Protein AF-A0A1S4EIH6-F1 (afdb_monomer_lite)

Organism: Diaphorina citri (NCBI:txid121845)

pLDDT: mean 88.47, std 5.5, range [70.06, 96.75]

InterPro domains:
  IPR027272 Piezo family [PTHR47049] (1-144)
  IPR056770 Piezo, THU9 and anchor domain [PF24874] (1-145)

Radius of gyration: 22.13 Å; chains: 1; bounding box: 47×45×73 Å

Foldseek 3Di:
DVVVVVVLVLVCLLCLLLLPLVVLVVSLVCLVCVLVCCQQPVCCVVVVDDSVPDCVSVVVSVVVVVVSVVSVVDSVVGHDPDDDDDPLLPDLDPVSLVVLVVQVPDPPNLVVVLVSNVVNDPDPDDSVVSVVVVVVVSVVSNVVSVVVVVVVVVVVVVVVVVVVD

Structure (mmCIF, N/CA/C/O backbone):
data_AF-A0A1S4EIH6-F1
#
_entry.id   AF-A0A1S4EIH6-F1
#
loop_
_atom_site.group_PDB
_atom_site.id
_atom_site.type_symbol
_atom_site.label_atom_id
_atom_site.label_alt_id
_atom_site.label_comp_id
_atom_site.label_asym_id
_atom_site.label_entity_id
_atom_site.label_seq_id
_atom_site.pdbx_PDB_ins_code
_atom_site.Cartn_x
_atom_site.Cartn_y
_atom_site.Cartn_z
_atom_site.occupancy
_atom_site.B_iso_or_equiv
_atom_site.auth_seq_id
_atom_site.auth_comp_id
_atom_site.auth_asym_id
_atom_site.auth_atom_id
_atom_site.pdbx_PDB_model_num
ATOM 1 N N . MET A 1 1 ? 0.909 0.428 -20.276 1.00 77.75 1 MET A N 1
ATOM 2 C CA . MET A 1 1 ? 1.523 0.135 -18.958 1.00 77.75 1 MET A CA 1
ATOM 3 C C . MET A 1 1 ? 0.653 0.595 -17.796 1.00 77.75 1 MET A C 1
ATOM 5 O O . MET A 1 1 ? 0.253 -0.252 -17.015 1.00 77.75 1 MET A O 1
ATOM 9 N N . LEU A 1 2 ? 0.320 1.885 -17.677 1.00 86.06 2 LEU A N 1
ATOM 10 C CA . LEU A 1 2 ? -0.354 2.428 -16.484 1.00 86.06 2 LEU A CA 1
ATOM 11 C C . LEU A 1 2 ? -1.762 1.865 -16.221 1.00 86.06 2 LEU A C 1
ATOM 13 O O . LEU A 1 2 ? -2.041 1.470 -15.097 1.00 86.06 2 LEU A O 1
ATOM 17 N N . ILE A 1 3 ? -2.613 1.745 -17.246 1.00 89.94 3 ILE A N 1
ATOM 18 C CA . ILE A 1 3 ? -3.969 1.175 -17.097 1.00 89.94 3 ILE A CA 1
ATOM 19 C C . ILE A 1 3 ? -3.900 -0.272 -16.594 1.00 89.94 3 ILE A C 1
ATOM 21 O O . ILE A 1 3 ? -4.592 -0.645 -15.653 1.00 89.94 3 ILE A O 1
ATOM 25 N N . LEU A 1 4 ? -3.000 -1.068 -17.178 1.00 89.38 4 LEU A N 1
ATOM 26 C CA . LEU A 1 4 ? -2.754 -2.439 -16.740 1.00 89.38 4 LEU A CA 1
ATOM 27 C C . LEU A 1 4 ? -2.239 -2.470 -15.294 1.00 89.38 4 LEU A C 1
ATOM 29 O O . LEU A 1 4 ? -2.712 -3.275 -14.506 1.00 89.38 4 LEU A O 1
ATOM 33 N N . GLN A 1 5 ? -1.332 -1.567 -14.910 1.00 90.81 5 GLN A N 1
ATOM 34 C CA . GLN A 1 5 ? -0.873 -1.462 -13.521 1.00 90.81 5 GLN A CA 1
ATOM 35 C C . GLN A 1 5 ? -2.009 -1.139 -12.550 1.00 90.81 5 GLN A C 1
ATOM 37 O O . GLN A 1 5 ? -2.095 -1.761 -11.496 1.00 90.81 5 GLN A O 1
ATOM 42 N N . PHE A 1 6 ? -2.893 -0.211 -12.912 1.00 91.00 6 PHE A N 1
ATOM 43 C CA . PHE A 1 6 ? -4.052 0.129 -12.097 1.00 91.00 6 PHE A CA 1
ATOM 44 C C . PHE A 1 6 ? -4.993 -1.071 -11.931 1.00 91.00 6 PHE A C 1
AT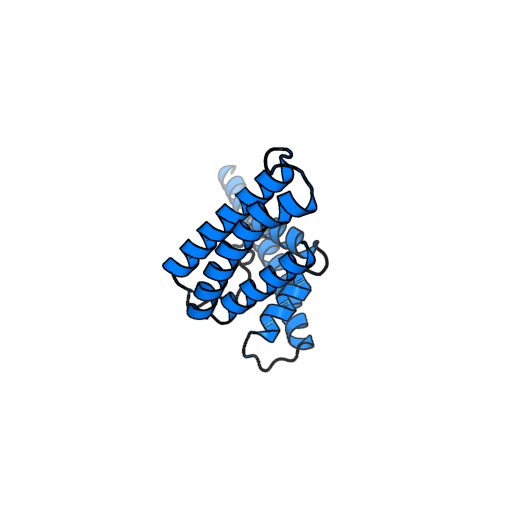OM 46 O O . PHE A 1 6 ? -5.352 -1.414 -10.808 1.00 91.00 6 PHE A O 1
ATOM 53 N N . ALA A 1 7 ? -5.305 -1.776 -13.022 1.00 92.19 7 ALA A N 1
ATOM 54 C CA . ALA A 1 7 ? -6.120 -2.987 -12.973 1.00 92.19 7 ALA A CA 1
ATOM 55 C C . ALA A 1 7 ? -5.489 -4.075 -12.085 1.00 92.19 7 ALA A C 1
ATOM 57 O O . ALA A 1 7 ? -6.182 -4.686 -11.275 1.00 92.19 7 ALA A O 1
ATOM 58 N N . LEU A 1 8 ? -4.170 -4.278 -12.178 1.00 92.50 8 LEU A N 1
ATOM 59 C CA . LEU A 1 8 ? -3.457 -5.231 -11.326 1.00 92.50 8 LEU A CA 1
ATOM 60 C C . LEU A 1 8 ? -3.526 -4.849 -9.840 1.00 92.50 8 LEU A C 1
ATOM 62 O O . LEU A 1 8 ? -3.703 -5.736 -9.013 1.00 92.50 8 LEU A O 1
ATOM 66 N N . ILE A 1 9 ? -3.429 -3.559 -9.494 1.00 93.19 9 ILE A N 1
ATOM 67 C CA . ILE A 1 9 ? -3.574 -3.081 -8.105 1.00 93.19 9 ILE A CA 1
ATOM 68 C C . ILE A 1 9 ? -4.981 -3.376 -7.574 1.00 93.19 9 ILE A C 1
ATOM 70 O O . ILE A 1 9 ? -5.118 -3.857 -6.449 1.00 93.19 9 ILE A O 1
ATOM 74 N N . VAL A 1 10 ? -6.015 -3.123 -8.384 1.00 92.12 10 VAL A N 1
ATOM 75 C CA . VAL A 1 10 ? -7.407 -3.421 -8.019 1.00 92.12 10 VAL A CA 1
ATOM 76 C C . VAL A 1 10 ? -7.574 -4.921 -7.784 1.00 92.12 10 VAL A C 1
ATOM 78 O O . VAL A 1 10 ? -7.989 -5.317 -6.699 1.00 92.12 10 VAL A O 1
ATOM 81 N N . VAL A 1 11 ? -7.171 -5.772 -8.735 1.00 93.00 11 VAL A N 1
ATOM 82 C CA . VAL A 1 11 ? -7.275 -7.237 -8.595 1.00 93.00 11 VAL A CA 1
ATOM 83 C C . VAL A 1 11 ? -6.531 -7.729 -7.354 1.00 93.00 11 VAL A C 1
ATOM 85 O O . VAL A 1 11 ? -7.084 -8.501 -6.571 1.00 93.00 11 VAL A O 1
ATOM 88 N N . ASP A 1 12 ? -5.320 -7.237 -7.108 1.00 92.12 12 ASP A N 1
ATOM 89 C CA . ASP A 1 12 ? -4.539 -7.636 -5.941 1.00 92.12 12 ASP A CA 1
ATOM 90 C C . ASP A 1 12 ? -5.246 -7.296 -4.620 1.00 92.12 12 ASP A C 1
ATOM 92 O O . ASP A 1 12 ? -5.302 -8.108 -3.689 1.00 92.12 12 ASP A O 1
ATOM 96 N N . ARG A 1 13 ? -5.861 -6.109 -4.566 1.00 90.75 13 ARG A N 1
ATOM 97 C CA . ARG A 1 13 ? -6.673 -5.657 -3.435 1.00 90.75 13 ARG A CA 1
ATOM 98 C C . ARG A 1 13 ? -7.913 -6.532 -3.244 1.00 90.75 13 ARG A C 1
ATOM 100 O O . ARG A 1 13 ? -8.219 -6.888 -2.106 1.00 90.75 13 ARG A O 1
ATOM 107 N N . THR A 1 14 ? -8.592 -6.928 -4.321 1.00 90.00 14 THR A N 1
ATOM 108 C CA . THR A 1 14 ? -9.770 -7.812 -4.236 1.00 90.00 14 THR A CA 1
ATOM 109 C C . THR A 1 14 ? -9.424 -9.199 -3.689 1.00 90.00 14 THR A C 1
ATOM 111 O O . THR A 1 14 ? -10.118 -9.707 -2.805 1.00 90.00 14 THR A O 1
ATOM 114 N N . LEU A 1 15 ? -8.311 -9.789 -4.143 1.00 91.69 15 LEU A N 1
ATOM 115 C CA . LEU A 1 15 ? -7.820 -11.081 -3.655 1.00 91.69 15 LEU A CA 1
ATOM 116 C C . LEU A 1 15 ? -7.456 -11.012 -2.169 1.00 91.69 15 LEU A C 1
ATOM 118 O O . LEU A 1 15 ? -7.756 -11.936 -1.410 1.00 91.69 15 LEU A O 1
ATOM 122 N N . TYR A 1 16 ? -6.862 -9.891 -1.749 1.00 89.25 16 TYR A N 1
ATOM 123 C CA . TYR A 1 16 ? -6.555 -9.616 -0.350 1.00 89.25 16 TYR A CA 1
ATOM 124 C C . TYR A 1 16 ? -7.815 -9.521 0.526 1.00 89.25 16 TYR A C 1
ATOM 126 O O . TYR A 1 16 ? -7.871 -10.157 1.578 1.00 89.25 16 TYR A O 1
ATOM 134 N N . LEU A 1 17 ? -8.838 -8.772 0.096 1.00 87.50 17 LEU A N 1
ATOM 135 C CA . LEU A 1 17 ? -10.087 -8.604 0.854 1.00 87.50 17 LEU A CA 1
ATOM 136 C C . LEU A 1 17 ? -10.862 -9.920 1.000 1.00 87.50 17 LEU A C 1
ATOM 138 O O . LEU A 1 17 ? -11.332 -10.237 2.092 1.00 87.50 17 LEU A O 1
ATOM 142 N N . ARG A 1 18 ? -10.923 -10.733 -0.064 1.00 87.94 18 ARG A N 1
ATOM 143 C CA . ARG A 1 18 ? -11.583 -12.054 -0.047 1.00 87.94 18 ARG A CA 1
ATOM 144 C C . ARG A 1 18 ? -10.765 -13.147 0.642 1.00 87.94 18 ARG A C 1
ATOM 146 O O . ARG A 1 18 ? -11.264 -14.258 0.796 1.00 87.94 18 ARG A O 1
ATOM 153 N N . LYS A 1 19 ? -9.521 -12.861 1.046 1.00 87.88 19 LYS A N 1
ATOM 154 C CA . LYS A 1 19 ? -8.589 -13.812 1.684 1.00 87.88 19 LYS A CA 1
ATOM 155 C C . LYS A 1 19 ? -8.356 -15.088 0.867 1.00 87.88 19 LYS A C 1
ATOM 157 O O . LYS A 1 19 ? -8.062 -16.147 1.421 1.00 87.88 19 LYS A O 1
ATOM 162 N N . PHE A 1 20 ? -8.490 -15.006 -0.454 1.00 89.00 20 PHE A N 1
ATOM 163 C CA . PHE A 1 20 ? -8.425 -16.176 -1.321 1.00 89.00 20 PHE A CA 1
ATOM 164 C C . PHE A 1 20 ? -6.970 -16.504 -1.687 1.00 89.00 20 PHE A C 1
ATOM 166 O O . PHE A 1 20 ? -6.436 -16.036 -2.693 1.00 89.00 20 PHE A O 1
ATOM 173 N N . ILE A 1 21 ? -6.317 -17.317 -0.846 1.00 89.75 21 ILE A N 1
ATOM 174 C CA . ILE A 1 21 ? -4.883 -17.648 -0.961 1.00 89.75 21 ILE A CA 1
ATOM 175 C C . ILE A 1 21 ? -4.566 -18.370 -2.277 1.00 89.75 21 ILE A C 1
ATOM 177 O O . ILE A 1 21 ? -3.583 -18.031 -2.932 1.00 89.75 21 ILE A O 1
ATOM 181 N N . LEU A 1 22 ? -5.404 -19.322 -2.705 1.00 91.44 22 LEU A N 1
ATOM 182 C CA . LEU A 1 22 ? -5.182 -20.057 -3.958 1.00 91.44 22 LEU A CA 1
ATOM 183 C C . LEU A 1 22 ? -5.172 -19.117 -5.170 1.00 91.44 22 LEU A C 1
ATOM 185 O O . LEU A 1 22 ? -4.262 -19.184 -5.995 1.00 91.44 22 LEU A O 1
ATOM 189 N N . GLY A 1 23 ? -6.126 -18.184 -5.242 1.00 91.94 23 GLY A N 1
ATOM 190 C CA . GLY A 1 23 ? -6.156 -17.173 -6.301 1.00 91.94 23 GLY A CA 1
ATOM 191 C C . GLY A 1 23 ? -4.943 -16.250 -6.262 1.00 91.94 23 GLY A C 1
ATOM 192 O O . GLY A 1 23 ? -4.377 -15.947 -7.308 1.00 91.94 23 GLY A O 1
ATOM 193 N N . LYS A 1 24 ? -4.482 -15.866 -5.065 1.00 93.50 24 LYS A N 1
ATOM 194 C CA . LYS A 1 24 ? -3.255 -15.075 -4.897 1.00 93.50 24 LYS A CA 1
ATOM 195 C C . LYS A 1 24 ? -2.013 -15.819 -5.405 1.00 93.50 24 LYS A C 1
ATOM 197 O O . LYS A 1 24 ? -1.170 -15.194 -6.040 1.00 93.50 24 LYS A O 1
ATOM 202 N N . ILE A 1 25 ? -1.910 -17.131 -5.183 1.00 94.19 25 ILE A N 1
ATOM 203 C CA . ILE A 1 25 ? -0.803 -17.956 -5.697 1.00 94.19 25 ILE A CA 1
ATOM 204 C C . ILE A 1 25 ? -0.814 -17.988 -7.229 1.00 94.19 25 ILE A C 1
ATOM 206 O O . ILE A 1 25 ? 0.208 -17.709 -7.853 1.00 94.19 25 ILE A O 1
ATOM 210 N N . VAL A 1 26 ? -1.967 -18.276 -7.842 1.00 95.44 26 VAL A N 1
ATOM 211 C CA . VAL A 1 26 ? -2.098 -18.286 -9.310 1.00 95.44 26 VAL A CA 1
ATOM 212 C C . VAL A 1 26 ? -1.759 -16.910 -9.889 1.00 95.44 26 VAL A C 1
ATOM 214 O O . VAL A 1 26 ? -0.973 -16.807 -10.830 1.00 95.44 26 VAL A O 1
ATOM 217 N N . PHE A 1 27 ? -2.281 -15.844 -9.282 1.00 94.75 27 PHE A N 1
ATOM 218 C CA . PHE A 1 27 ? -2.000 -14.467 -9.679 1.00 94.75 27 PHE A CA 1
ATOM 219 C C . PHE A 1 27 ? -0.511 -14.113 -9.558 1.00 94.75 27 PHE A C 1
ATOM 221 O O . PHE A 1 27 ? 0.046 -13.493 -10.461 1.00 94.75 27 PHE A O 1
ATOM 228 N N . GLN A 1 28 ? 0.158 -14.564 -8.493 1.00 94.50 28 GLN A N 1
ATOM 229 C CA . GLN A 1 28 ? 1.594 -14.373 -8.298 1.00 94.50 28 GLN A CA 1
ATOM 230 C C . GLN A 1 28 ? 2.407 -15.027 -9.422 1.00 94.50 28 GLN A C 1
ATOM 232 O O . GLN A 1 28 ? 3.290 -14.379 -9.981 1.00 94.50 28 GLN A O 1
ATOM 237 N N . PHE A 1 29 ? 2.110 -16.278 -9.788 1.00 95.12 29 PHE A N 1
ATOM 238 C CA . PHE A 1 29 ? 2.809 -16.948 -10.889 1.00 95.12 29 PHE A CA 1
ATOM 239 C C . PHE A 1 29 ? 2.595 -16.224 -12.221 1.00 95.12 29 PHE A C 1
ATOM 241 O O . PHE A 1 29 ? 3.568 -15.932 -12.917 1.00 95.12 29 PHE A O 1
ATOM 248 N N . LEU A 1 30 ? 1.348 -15.864 -12.544 1.00 95.25 30 LEU A N 1
ATOM 249 C CA . LEU A 1 30 ? 1.028 -15.111 -13.761 1.00 95.25 30 LEU A CA 1
ATOM 250 C C . LEU A 1 30 ? 1.768 -13.769 -13.818 1.00 95.25 30 LEU A C 1
ATOM 252 O O . LEU A 1 30 ? 2.296 -13.404 -14.867 1.00 95.25 30 LEU A O 1
ATOM 256 N N . LEU A 1 31 ? 1.860 -13.051 -12.695 1.00 94.00 31 LEU A N 1
ATOM 257 C CA . LEU A 1 31 ? 2.598 -11.793 -12.611 1.00 94.00 31 LEU A CA 1
ATOM 258 C C . LEU A 1 31 ? 4.104 -11.972 -12.793 1.00 94.00 31 LEU A C 1
ATOM 260 O O . LEU A 1 31 ? 4.719 -11.172 -13.494 1.00 94.00 31 LEU A O 1
ATOM 264 N N . VAL A 1 32 ? 4.702 -13.000 -12.184 1.00 94.94 32 VAL A N 1
ATOM 265 C CA . VAL A 1 32 ? 6.135 -13.286 -12.339 1.00 94.94 32 VAL A CA 1
ATOM 266 C C . VAL A 1 32 ? 6.447 -13.541 -13.810 1.00 94.94 32 VAL A C 1
ATOM 268 O O . VAL A 1 32 ? 7.279 -12.832 -14.378 1.00 94.94 32 VAL A O 1
ATOM 271 N N . PHE A 1 33 ? 5.743 -14.477 -14.451 1.00 94.50 33 PHE A N 1
ATOM 272 C CA . PHE A 1 33 ? 5.956 -14.767 -15.870 1.00 94.50 33 PHE A CA 1
ATOM 273 C C . PHE A 1 33 ? 5.666 -13.548 -16.749 1.00 94.50 33 PHE A C 1
ATOM 275 O O . PHE A 1 33 ? 6.474 -13.220 -17.613 1.00 94.50 33 PHE A O 1
ATOM 282 N N . GLY A 1 34 ? 4.572 -12.829 -16.488 1.00 92.62 34 GLY A N 1
ATOM 283 C CA . GLY A 1 34 ? 4.187 -11.644 -17.249 1.00 92.62 34 GLY A CA 1
ATOM 284 C C . GLY A 1 34 ? 5.223 -10.521 -17.185 1.00 92.62 34 GLY A C 1
ATOM 285 O O . GLY A 1 34 ? 5.575 -9.961 -18.218 1.00 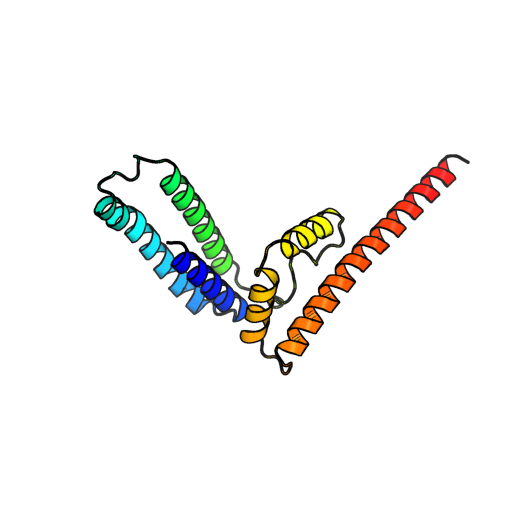92.62 34 GLY A O 1
ATOM 286 N N . VAL A 1 35 ? 5.757 -10.207 -15.999 1.00 92.31 35 VAL A N 1
ATOM 287 C CA . VAL A 1 35 ? 6.758 -9.139 -15.826 1.00 92.31 35 VAL A CA 1
ATOM 288 C C . VAL A 1 35 ? 8.083 -9.500 -16.498 1.00 92.31 35 VAL A C 1
ATOM 290 O O . VAL A 1 35 ? 8.658 -8.649 -17.177 1.00 92.31 35 VAL A O 1
ATOM 293 N N . HIS A 1 36 ? 8.551 -10.745 -16.363 1.00 91.50 36 HIS A N 1
ATOM 294 C CA . HIS A 1 36 ? 9.797 -11.182 -17.003 1.00 91.50 36 HIS A CA 1
ATOM 295 C C . HIS A 1 36 ? 9.638 -11.249 -18.526 1.00 91.50 36 HIS A C 1
ATOM 297 O O . HIS A 1 36 ? 10.471 -10.711 -19.254 1.00 91.50 36 HIS A O 1
ATOM 303 N N . ALA A 1 37 ? 8.537 -11.824 -19.021 1.00 91.06 37 ALA A N 1
ATOM 304 C CA . ALA A 1 37 ? 8.266 -11.887 -20.453 1.00 91.06 37 ALA A CA 1
ATOM 305 C C . ALA A 1 37 ? 8.158 -10.482 -21.071 1.00 91.06 37 ALA A C 1
ATOM 307 O O . ALA A 1 37 ? 8.747 -10.200 -22.116 1.00 91.06 37 ALA A O 1
ATOM 308 N N . TRP A 1 38 ? 7.458 -9.570 -20.390 1.00 88.25 38 TRP A N 1
ATOM 309 C CA . TRP A 1 38 ? 7.302 -8.196 -20.853 1.00 88.25 38 TRP A CA 1
ATOM 310 C C . TRP A 1 38 ? 8.634 -7.447 -20.904 1.00 88.25 38 TRP A C 1
ATOM 312 O O . TRP A 1 38 ? 8.924 -6.769 -21.891 1.00 88.25 38 TRP A O 1
ATOM 322 N N . MET A 1 39 ? 9.451 -7.566 -19.854 1.00 85.12 39 MET A N 1
ATOM 323 C CA . MET A 1 39 ? 10.680 -6.785 -19.743 1.00 85.12 39 MET A CA 1
ATOM 324 C C . MET A 1 39 ? 11.798 -7.286 -20.663 1.00 85.12 39 MET A C 1
ATOM 326 O O . MET A 1 39 ? 12.533 -6.467 -21.210 1.00 85.12 39 MET A O 1
ATOM 330 N N . PHE A 1 40 ? 11.920 -8.602 -20.860 1.00 84.69 40 PHE A N 1
ATOM 331 C CA . PHE A 1 40 ? 13.008 -9.180 -21.656 1.00 84.69 40 PHE A CA 1
ATOM 332 C C . PHE A 1 40 ? 12.671 -9.370 -23.138 1.00 84.69 40 PHE A C 1
ATOM 334 O O . PHE A 1 40 ? 13.577 -9.273 -23.959 1.00 84.69 40 PHE A O 1
ATOM 341 N N . PHE A 1 41 ? 11.406 -9.608 -23.502 1.00 85.81 41 PHE A N 1
ATOM 342 C CA . PHE A 1 41 ? 11.036 -9.868 -24.901 1.00 85.81 41 PHE A CA 1
ATOM 343 C C . PHE A 1 41 ? 10.288 -8.697 -25.535 1.00 85.81 41 PHE A C 1
ATOM 345 O O . PHE A 1 41 ? 10.694 -8.201 -26.581 1.00 85.81 41 PHE A O 1
ATOM 352 N N . ILE A 1 42 ? 9.216 -8.221 -24.899 1.00 85.50 42 ILE A N 1
ATOM 353 C CA . ILE A 1 42 ? 8.313 -7.240 -25.522 1.00 85.50 42 ILE A CA 1
ATOM 354 C C . ILE A 1 42 ? 8.958 -5.852 -25.572 1.00 85.50 42 ILE A C 1
ATOM 356 O O . ILE A 1 42 ? 8.914 -5.182 -26.602 1.00 85.50 42 ILE A O 1
ATOM 360 N N . LEU A 1 43 ? 9.583 -5.415 -24.477 1.00 84.06 43 LEU A N 1
ATOM 361 C CA . LEU A 1 43 ? 10.174 -4.080 -24.403 1.00 84.06 43 LEU A CA 1
ATOM 362 C C . LEU A 1 43 ? 11.354 -3.887 -25.381 1.00 84.06 43 LEU A C 1
ATOM 364 O O . LEU A 1 43 ? 11.342 -2.872 -26.089 1.00 84.06 43 LEU A O 1
ATOM 368 N N . PRO A 1 44 ? 12.310 -4.832 -25.514 1.00 84.44 44 PRO A N 1
ATOM 369 C CA . PRO A 1 44 ? 13.357 -4.737 -26.530 1.00 84.44 44 PRO A CA 1
ATOM 370 C C . PRO A 1 44 ? 12.829 -4.872 -27.961 1.00 84.44 44 PRO A C 1
ATOM 372 O O . PRO A 1 44 ? 13.327 -4.175 -28.839 1.00 84.44 44 PRO A O 1
ATOM 375 N N . ALA A 1 45 ? 11.803 -5.702 -28.195 1.00 85.44 45 ALA A N 1
ATOM 376 C CA . ALA A 1 45 ? 11.214 -5.878 -29.525 1.00 85.44 45 ALA A CA 1
ATOM 377 C C . ALA A 1 45 ? 10.485 -4.624 -30.035 1.00 85.44 45 ALA A C 1
ATOM 379 O O . ALA A 1 45 ? 10.547 -4.325 -31.220 1.00 85.44 45 ALA A O 1
ATOM 380 N N . VAL A 1 46 ? 9.803 -3.881 -29.156 1.00 85.12 46 VAL A N 1
ATOM 381 C CA . VAL A 1 46 ? 9.049 -2.673 -29.545 1.00 85.12 46 VAL A CA 1
ATOM 382 C C . VAL A 1 46 ? 9.937 -1.429 -29.601 1.00 85.12 46 VAL A C 1
ATOM 384 O O . VAL A 1 46 ? 9.707 -0.542 -30.416 1.00 85.12 46 VAL A O 1
ATOM 387 N N . THR A 1 47 ? 10.927 -1.331 -28.712 1.00 80.25 47 THR A N 1
ATOM 388 C CA . THR A 1 47 ? 11.732 -0.105 -28.558 1.00 80.25 47 THR A CA 1
ATOM 389 C C . THR A 1 47 ? 13.045 -0.163 -29.346 1.00 80.25 47 THR A C 1
ATOM 391 O O . THR A 1 47 ? 13.761 0.833 -29.378 1.00 80.25 47 THR A O 1
ATOM 394 N N . GLU A 1 48 ? 13.398 -1.325 -29.916 1.00 78.25 48 GLU A N 1
ATOM 395 C CA . GLU A 1 48 ? 14.685 -1.620 -30.582 1.00 78.25 48 GLU A CA 1
ATOM 396 C C . GLU A 1 48 ? 15.926 -1.227 -29.756 1.00 78.25 48 GLU A C 1
ATOM 398 O O . GLU A 1 48 ? 17.026 -1.016 -30.263 1.00 78.25 48 GLU A O 1
ATOM 403 N N . ARG A 1 49 ? 15.759 -1.109 -28.438 1.00 74.69 49 ARG A N 1
ATOM 404 C CA . ARG A 1 49 ? 16.803 -0.712 -27.497 1.00 74.69 49 ARG A CA 1
ATOM 405 C C . ARG A 1 49 ? 16.949 -1.789 -26.445 1.00 74.69 49 ARG A C 1
ATOM 407 O O . ARG A 1 49 ? 15.969 -2.329 -25.934 1.00 74.69 49 ARG A O 1
ATOM 414 N N . GLN A 1 50 ? 18.197 -2.075 -26.107 1.00 73.88 50 GLN A N 1
ATOM 415 C CA . GLN A 1 50 ? 18.530 -3.016 -25.047 1.00 73.88 50 GLN A CA 1
ATOM 416 C C . GLN A 1 50 ? 18.002 -2.501 -23.701 1.00 73.88 50 GLN A C 1
ATOM 418 O O . GLN A 1 50 ? 18.001 -1.297 -23.442 1.00 73.88 50 GLN A O 1
ATOM 423 N N . PHE A 1 51 ? 17.622 -3.416 -22.808 1.00 70.06 51 PHE A N 1
ATOM 424 C CA . PHE A 1 51 ? 17.164 -3.088 -21.450 1.00 70.06 51 PHE A CA 1
ATOM 425 C C . PHE A 1 51 ? 18.192 -2.260 -20.652 1.00 70.06 51 PHE A C 1
ATOM 427 O O . PHE A 1 51 ? 17.825 -1.470 -19.784 1.00 70.06 51 PHE A O 1
ATOM 434 N N . ASN A 1 52 ? 19.483 -2.382 -20.981 1.00 76.69 52 ASN A N 1
ATOM 435 C CA . ASN A 1 52 ? 20.555 -1.616 -20.343 1.00 76.69 52 ASN A CA 1
ATOM 436 C C . ASN A 1 52 ? 20.726 -0.178 -20.879 1.00 76.69 52 ASN A C 1
ATOM 438 O O . ASN A 1 52 ? 21.565 0.569 -20.392 1.00 76.69 52 ASN A O 1
ATOM 442 N N . ALA A 1 53 ? 19.952 0.235 -21.884 1.00 80.06 53 ALA A N 1
ATOM 443 C CA . ALA A 1 53 ? 20.111 1.555 -22.496 1.00 80.06 53 ALA A CA 1
ATOM 444 C C . ALA A 1 53 ? 19.536 2.702 -21.644 1.00 80.06 53 ALA A C 1
ATOM 446 O O . ALA A 1 53 ? 19.876 3.861 -21.868 1.00 80.06 53 ALA A O 1
ATOM 447 N N . ALA A 1 54 ? 18.640 2.406 -20.697 1.00 83.00 54 ALA A N 1
ATOM 448 C CA . ALA A 1 54 ? 17.982 3.411 -19.871 1.00 83.00 54 ALA A CA 1
ATOM 449 C C . ALA A 1 54 ? 17.810 2.930 -18.428 1.00 83.00 54 ALA A C 1
ATOM 451 O O . ALA A 1 54 ? 17.501 1.769 -18.174 1.00 83.00 54 ALA A O 1
ATOM 452 N N . VAL A 1 55 ? 17.928 3.862 -17.482 1.00 86.88 55 VAL A N 1
ATOM 453 C CA . VAL A 1 55 ? 17.817 3.570 -16.045 1.00 86.88 55 VAL A CA 1
ATOM 454 C C . VAL A 1 55 ? 16.352 3.404 -15.607 1.00 86.88 55 VAL A C 1
ATOM 456 O O . VAL A 1 55 ? 16.058 2.626 -14.702 1.00 86.88 55 VAL A O 1
ATOM 459 N N . TYR A 1 56 ? 15.393 4.070 -16.263 1.00 87.56 56 TYR A N 1
ATOM 460 C CA . TYR A 1 56 ? 13.983 4.044 -15.837 1.00 87.56 56 TYR A CA 1
ATOM 461 C C . TYR A 1 56 ? 13.338 2.638 -15.848 1.00 87.56 56 TYR A C 1
ATOM 463 O O . TYR A 1 56 ? 12.716 2.277 -14.844 1.00 87.56 56 TYR A O 1
ATOM 471 N N . PRO A 1 57 ? 13.492 1.802 -16.90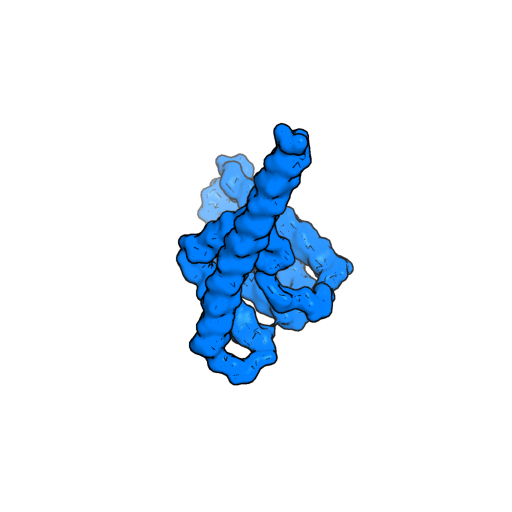1 1.00 86.94 57 PRO A N 1
ATOM 472 C CA . PRO A 1 57 ? 12.986 0.425 -16.888 1.00 86.94 57 PRO A CA 1
ATOM 473 C C . PRO A 1 57 ? 13.666 -0.454 -15.830 1.00 86.94 57 PRO A C 1
ATOM 475 O O . PRO A 1 57 ? 13.017 -1.333 -15.265 1.00 86.94 57 PRO A O 1
ATOM 478 N N . GLN A 1 58 ? 14.941 -0.190 -15.518 1.00 88.44 58 GLN A N 1
ATOM 479 C CA . GLN A 1 58 ? 15.691 -0.913 -14.486 1.00 88.44 58 GLN A CA 1
ATOM 480 C C . GLN A 1 58 ? 15.137 -0.630 -13.091 1.00 88.44 58 GLN A C 1
ATOM 482 O O . GLN A 1 58 ? 14.845 -1.569 -12.351 1.00 88.44 58 GLN A O 1
ATOM 487 N N . ILE A 1 59 ? 14.917 0.648 -12.756 1.00 91.81 59 ILE A N 1
ATOM 488 C CA . ILE A 1 59 ? 14.300 1.038 -11.479 1.00 91.81 59 ILE A CA 1
ATOM 489 C C . ILE A 1 59 ? 12.900 0.430 -11.371 1.00 91.81 59 ILE A C 1
ATOM 491 O O . ILE A 1 59 ? 12.554 -0.146 -10.340 1.00 91.81 59 ILE A O 1
ATOM 495 N N . TRP A 1 60 ? 12.098 0.502 -12.438 1.00 90.94 60 TRP A N 1
ATOM 496 C CA . TRP A 1 60 ? 10.756 -0.078 -12.440 1.00 90.94 60 TRP A CA 1
ATOM 497 C C . TRP A 1 60 ? 10.783 -1.592 -12.199 1.00 90.94 60 TRP A C 1
ATOM 499 O O . TRP A 1 60 ? 10.016 -2.097 -11.378 1.00 90.94 60 TRP A O 1
ATOM 509 N N . TYR A 1 61 ? 11.685 -2.313 -12.872 1.00 91.50 61 TYR A N 1
ATOM 510 C CA . TYR A 1 61 ? 11.842 -3.756 -12.698 1.00 91.50 61 TYR A CA 1
ATOM 511 C C . TYR A 1 61 ? 12.281 -4.099 -11.274 1.00 91.50 61 TYR A C 1
ATOM 513 O O . TYR A 1 61 ? 11.698 -4.976 -10.642 1.00 91.50 61 TYR A O 1
ATOM 521 N N . TRP A 1 62 ? 13.241 -3.352 -10.730 1.00 93.19 62 TRP A N 1
ATOM 522 C CA . TRP A 1 62 ? 13.732 -3.549 -9.371 1.00 93.19 62 TRP A CA 1
ATOM 523 C C . TRP A 1 62 ? 12.624 -3.366 -8.323 1.00 93.19 62 TRP A C 1
ATOM 525 O O . TRP A 1 62 ? 12.408 -4.247 -7.489 1.00 93.19 62 TRP A O 1
ATOM 535 N N . VAL A 1 63 ? 11.840 -2.285 -8.422 1.00 94.69 63 VAL A N 1
ATOM 536 C CA . VAL A 1 63 ? 10.676 -2.054 -7.548 1.00 94.69 63 VAL A CA 1
ATOM 537 C C . VAL A 1 63 ? 9.645 -3.180 -7.691 1.00 94.69 63 VAL A C 1
ATOM 539 O O . VAL A 1 63 ? 9.060 -3.620 -6.698 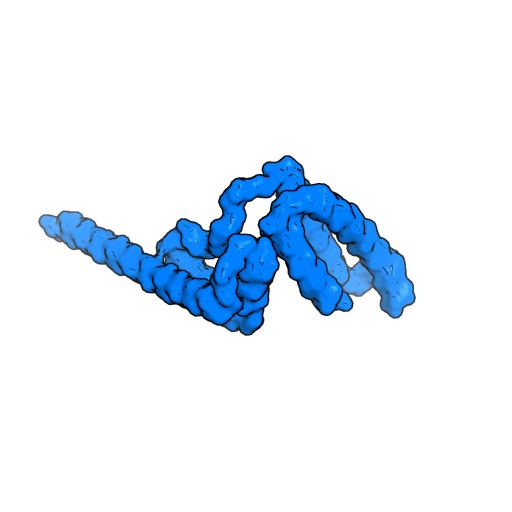1.00 94.69 63 VAL A O 1
ATOM 542 N N . LYS A 1 64 ? 9.436 -3.702 -8.907 1.00 93.62 64 LYS A N 1
ATOM 543 C CA . LYS A 1 64 ? 8.532 -4.837 -9.139 1.00 93.62 64 LYS A CA 1
ATOM 544 C C . LYS A 1 64 ? 9.035 -6.142 -8.534 1.00 93.62 64 LYS A C 1
ATOM 546 O O . LYS A 1 64 ? 8.226 -6.869 -7.963 1.00 93.62 64 LYS A O 1
ATOM 551 N N . CYS A 1 65 ? 10.333 -6.415 -8.574 1.00 94.19 65 CYS A N 1
ATOM 552 C CA . CYS A 1 65 ? 10.920 -7.571 -7.900 1.00 94.19 65 CYS A CA 1
ATOM 553 C C . CYS A 1 65 ? 10.734 -7.497 -6.378 1.00 94.19 65 CYS A C 1
ATOM 555 O O . CYS A 1 65 ? 10.344 -8.490 -5.765 1.00 94.19 65 CYS A O 1
ATOM 557 N N . VAL A 1 66 ? 10.915 -6.316 -5.774 1.00 96.75 66 VAL A N 1
ATOM 558 C CA . VAL A 1 66 ? 10.633 -6.103 -4.343 1.00 96.75 66 VAL A CA 1
ATOM 559 C C . VAL A 1 66 ? 9.152 -6.348 -4.030 1.00 96.75 66 VAL A C 1
ATOM 561 O O . VAL A 1 66 ? 8.838 -7.051 -3.071 1.00 96.75 66 VAL A O 1
ATOM 564 N N . TYR A 1 67 ? 8.233 -5.845 -4.862 1.00 94.94 67 TYR A N 1
ATOM 565 C CA . TYR A 1 67 ? 6.797 -6.121 -4.719 1.00 94.94 67 TYR A CA 1
ATOM 566 C C . TYR A 1 67 ? 6.486 -7.626 -4.776 1.00 94.94 67 TYR A C 1
ATOM 568 O O . TYR A 1 67 ? 5.761 -8.139 -3.922 1.00 94.94 67 TYR A O 1
ATOM 576 N N . LEU A 1 68 ? 7.059 -8.350 -5.742 1.00 94.44 68 LEU A N 1
ATOM 577 C CA . LEU A 1 68 ? 6.857 -9.793 -5.882 1.00 94.44 68 LEU A CA 1
ATOM 578 C C . LEU A 1 68 ? 7.398 -10.561 -4.669 1.00 94.44 68 LEU A C 1
ATOM 580 O O . LEU A 1 68 ? 6.736 -11.492 -4.209 1.00 94.44 68 LEU A O 1
ATOM 584 N N . LEU A 1 69 ? 8.542 -10.148 -4.115 1.00 95.75 69 LEU A N 1
ATOM 585 C CA . LEU A 1 69 ? 9.116 -10.743 -2.907 1.00 95.75 69 LEU A CA 1
ATOM 586 C C . LEU A 1 69 ? 8.209 -10.537 -1.684 1.00 95.75 69 LEU A C 1
ATOM 588 O O . LEU A 1 69 ? 7.920 -11.492 -0.963 1.00 95.75 69 LEU A O 1
ATOM 592 N N . LEU A 1 70 ? 7.714 -9.312 -1.475 1.00 94.88 70 LEU A N 1
ATOM 593 C CA . LEU A 1 70 ? 6.784 -9.001 -0.383 1.00 94.88 70 LEU A CA 1
ATOM 594 C C . LEU A 1 70 ? 5.456 -9.757 -0.530 1.00 94.88 70 LEU A C 1
ATOM 596 O O . LEU A 1 70 ? 4.912 -10.249 0.457 1.00 94.88 70 LEU A O 1
ATOM 600 N N . SER A 1 71 ? 4.959 -9.904 -1.759 1.00 94.00 71 SER A N 1
ATOM 601 C CA . SER A 1 71 ? 3.758 -10.692 -2.053 1.00 94.00 71 SER A CA 1
ATOM 602 C C . SER A 1 71 ? 3.962 -12.181 -1.740 1.00 94.00 71 SER A C 1
ATOM 604 O O . SER A 1 71 ? 3.119 -12.800 -1.092 1.00 94.00 71 SER A O 1
ATOM 606 N N . ALA A 1 72 ? 5.113 -12.757 -2.103 1.00 93.69 72 ALA A N 1
ATOM 607 C CA . ALA A 1 72 ? 5.452 -14.138 -1.757 1.00 93.69 72 ALA A CA 1
ATOM 608 C C . ALA A 1 72 ? 5.584 -14.339 -0.237 1.00 93.69 72 ALA A C 1
ATOM 610 O O . ALA A 1 72 ? 5.106 -15.340 0.302 1.00 93.69 72 ALA A O 1
ATOM 611 N N . TYR A 1 73 ? 6.174 -13.367 0.468 1.00 94.88 73 TYR A N 1
ATOM 612 C CA . TYR A 1 73 ? 6.237 -13.375 1.929 1.00 94.88 73 TYR A CA 1
ATOM 613 C C . TYR A 1 73 ? 4.836 -13.362 2.553 1.00 94.88 73 TYR A C 1
ATOM 615 O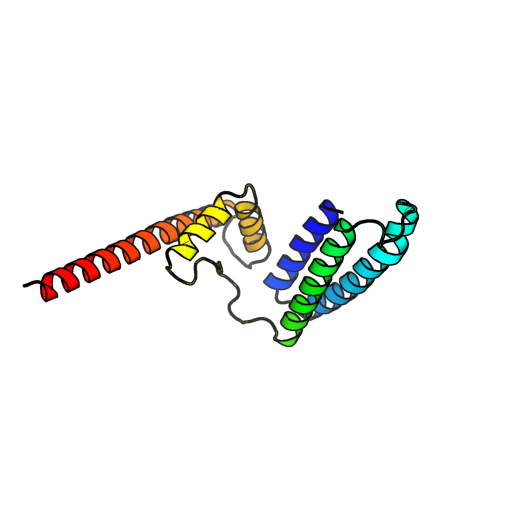 O . TYR A 1 73 ? 4.551 -14.157 3.445 1.00 94.88 73 TYR A O 1
ATOM 623 N N . GLN A 1 74 ? 3.929 -12.532 2.034 1.00 92.62 74 GLN A N 1
ATOM 624 C CA . GLN A 1 74 ? 2.542 -12.482 2.492 1.00 92.62 74 GLN A CA 1
ATOM 625 C C . GLN A 1 74 ? 1.812 -13.821 2.304 1.00 92.62 74 GLN A C 1
ATOM 627 O O . GLN A 1 74 ? 1.113 -14.262 3.213 1.00 92.62 74 GLN A O 1
ATOM 632 N N . ILE A 1 75 ? 1.989 -14.487 1.158 1.00 92.62 75 ILE A N 1
ATOM 633 C CA . ILE A 1 75 ? 1.401 -15.814 0.902 1.00 92.62 75 ILE A CA 1
ATOM 634 C C . ILE A 1 75 ? 1.940 -16.841 1.907 1.00 92.62 75 ILE A C 1
ATOM 636 O O . ILE A 1 75 ? 1.168 -17.633 2.441 1.00 92.62 75 ILE A O 1
ATOM 640 N N . ARG A 1 76 ? 3.248 -16.805 2.199 1.00 92.88 76 ARG A N 1
ATOM 641 C CA . ARG A 1 76 ? 3.893 -17.706 3.165 1.00 92.88 76 ARG A CA 1
ATOM 642 C C . ARG A 1 76 ? 3.380 -17.499 4.591 1.00 92.88 76 ARG A C 1
ATOM 644 O O . ARG A 1 76 ? 3.153 -18.476 5.295 1.00 92.88 76 ARG A O 1
ATOM 651 N N . SER A 1 77 ? 3.235 -16.248 5.023 1.00 91.12 77 SER A N 1
ATOM 652 C CA . SER A 1 77 ? 2.757 -15.908 6.370 1.00 91.12 77 SER A CA 1
ATOM 653 C C . SER A 1 77 ? 1.243 -16.079 6.538 1.00 91.12 77 SER A C 1
ATOM 655 O O . SER A 1 77 ? 0.765 -16.166 7.668 1.00 91.12 77 SER A O 1
ATOM 657 N N . GLY A 1 78 ? 0.490 -16.144 5.437 1.00 89.25 78 GLY A N 1
ATOM 658 C CA . GLY A 1 78 ? -0.966 -16.250 5.444 1.00 89.25 78 GLY A CA 1
ATOM 659 C C . GLY A 1 78 ? -1.679 -14.929 5.759 1.00 89.25 78 GLY A C 1
ATOM 660 O O . GLY A 1 78 ? -1.067 -13.909 6.086 1.00 89.25 78 GLY A O 1
ATOM 661 N N . TYR A 1 79 ? -3.011 -14.939 5.643 1.00 88.50 79 TYR A N 1
ATOM 662 C CA . TYR A 1 79 ? -3.851 -13.769 5.915 1.00 88.50 79 TYR A CA 1
ATOM 663 C C . TYR A 1 79 ? -4.392 -13.766 7.355 1.00 88.50 79 TYR A C 1
ATOM 665 O O . TYR A 1 79 ? -4.914 -14.785 7.809 1.00 88.50 79 TYR A O 1
ATOM 673 N N . PRO A 1 80 ? -4.353 -12.625 8.073 1.00 86.31 80 PRO A N 1
ATOM 674 C CA . PRO A 1 80 ? -4.915 -12.530 9.416 1.00 86.31 80 PRO A CA 1
ATOM 675 C C . PRO A 1 80 ? -6.454 -12.565 9.410 1.00 86.31 80 PRO A C 1
ATOM 677 O O . PRO A 1 80 ? -7.131 -12.256 8.424 1.00 86.31 80 PRO A O 1
ATOM 680 N N . THR A 1 81 ? -7.047 -12.900 10.557 1.00 81.06 81 THR A N 1
ATOM 681 C CA . THR A 1 81 ? -8.509 -12.975 10.717 1.00 81.06 81 THR A CA 1
ATOM 682 C C . THR A 1 81 ? -9.175 -11.594 10.687 1.00 81.06 81 THR A C 1
ATOM 684 O O . THR A 1 81 ? -10.252 -11.456 10.105 1.00 81.06 81 THR A O 1
ATOM 687 N N . ARG A 1 82 ? -8.516 -10.546 11.200 1.00 80.75 82 ARG A N 1
ATOM 688 C CA . ARG A 1 82 ? -9.010 -9.156 11.193 1.00 80.75 82 ARG A CA 1
ATOM 689 C C . ARG A 1 82 ? -8.252 -8.298 10.174 1.00 80.75 82 ARG A C 1
ATOM 691 O O . ARG A 1 82 ? -7.146 -7.839 10.449 1.00 80.75 82 ARG A O 1
ATOM 698 N N . ILE A 1 83 ? -8.863 -8.086 9.008 1.00 79.38 83 ILE A N 1
ATOM 699 C CA . ILE A 1 83 ? -8.281 -7.316 7.890 1.00 79.38 83 ILE A CA 1
ATOM 700 C C . ILE A 1 83 ? -8.905 -5.923 7.753 1.00 79.38 83 ILE A C 1
ATOM 702 O O . ILE A 1 83 ? -8.238 -4.994 7.299 1.00 79.38 83 ILE A O 1
ATOM 706 N N . LEU A 1 84 ? -10.169 -5.785 8.155 1.00 73.44 84 LEU A N 1
ATOM 707 C CA . LEU A 1 84 ? -10.918 -4.537 8.067 1.00 73.44 84 LEU A CA 1
ATOM 708 C C . LEU A 1 84 ? -10.325 -3.492 9.023 1.00 73.44 84 LEU A C 1
ATOM 710 O O . LEU A 1 84 ? -10.062 -3.779 10.194 1.00 73.44 84 LEU A O 1
ATOM 714 N N . GLY A 1 85 ? -10.085 -2.293 8.493 1.00 75.12 85 GLY A N 1
ATOM 715 C CA . GLY A 1 85 ? -9.509 -1.159 9.211 1.00 75.12 85 GLY A CA 1
ATOM 716 C C . GLY A 1 85 ? -8.398 -0.456 8.429 1.00 75.12 85 GLY A C 1
ATOM 717 O O . GLY A 1 85 ? -7.622 -1.070 7.689 1.00 75.12 85 GLY A O 1
ATOM 718 N N . ASN A 1 86 ? -8.296 0.861 8.596 1.00 80.88 86 ASN A N 1
ATOM 719 C CA . ASN A 1 86 ? -7.210 1.626 8.001 1.00 80.88 86 ASN A CA 1
ATOM 720 C C . ASN A 1 86 ? -5.922 1.470 8.823 1.00 80.88 86 ASN A C 1
ATOM 722 O O . ASN A 1 86 ? -5.927 1.651 10.040 1.00 80.88 86 ASN A O 1
ATOM 726 N N . PHE A 1 87 ? -4.804 1.144 8.166 1.00 80.88 87 PHE A N 1
ATOM 727 C CA . PHE A 1 87 ? -3.525 0.947 8.854 1.00 80.88 87 PHE A CA 1
ATOM 728 C C . PHE A 1 87 ? -3.047 2.236 9.539 1.00 80.88 87 PHE A C 1
ATOM 730 O O . PHE A 1 87 ? -2.494 2.172 10.636 1.00 80.88 87 PHE A O 1
ATOM 737 N N . LEU A 1 88 ? -3.316 3.393 8.919 1.00 80.31 88 LEU A N 1
ATOM 738 C CA . LEU A 1 88 ? -2.946 4.715 9.434 1.00 80.31 88 LEU A CA 1
ATOM 739 C C . LEU A 1 88 ? -3.705 5.076 10.713 1.00 80.31 88 LEU A C 1
ATOM 741 O O . LEU A 1 88 ? -3.204 5.841 11.531 1.00 80.31 88 LEU A O 1
ATOM 745 N N . CYS A 1 89 ? -4.887 4.495 10.911 1.00 81.31 89 CYS A N 1
ATOM 746 C CA . CYS A 1 89 ? -5.776 4.836 12.016 1.00 81.31 89 CYS A CA 1
ATOM 747 C C . CYS A 1 89 ? -5.612 3.920 13.240 1.00 81.31 89 CYS A C 1
ATOM 749 O O . CYS A 1 89 ? -6.432 3.972 14.151 1.00 81.31 89 CYS A O 1
ATOM 751 N N . LYS A 1 90 ? -4.566 3.077 13.282 1.00 83.25 90 LYS A N 1
ATOM 752 C CA . LYS A 1 90 ? -4.306 2.176 14.420 1.00 83.25 90 LYS A CA 1
ATOM 753 C C . LYS A 1 90 ? -3.652 2.869 15.617 1.00 83.25 90 LYS A C 1
ATOM 755 O O . LYS A 1 90 ? -4.040 2.595 16.746 1.00 83.25 90 LYS A O 1
ATOM 760 N N . ASN A 1 91 ? -2.686 3.757 15.372 1.00 83.25 91 ASN A N 1
ATOM 761 C CA . ASN A 1 91 ? -2.007 4.520 16.427 1.00 83.25 91 ASN A CA 1
ATOM 762 C C . ASN A 1 91 ? -2.391 5.999 16.340 1.00 83.25 91 ASN A C 1
ATOM 764 O O . ASN A 1 91 ? -2.507 6.548 15.241 1.00 83.25 91 ASN A O 1
ATOM 768 N N . TYR A 1 92 ? -2.524 6.653 17.492 1.00 84.56 92 TYR A N 1
ATOM 769 C CA . TYR A 1 92 ? -2.964 8.046 17.600 1.00 84.56 92 TYR A CA 1
ATOM 770 C C . TYR A 1 92 ? -1.798 9.041 17.653 1.00 84.56 92 TYR A C 1
ATOM 772 O O . TYR A 1 92 ? -1.813 9.997 18.421 1.00 84.56 92 TYR A O 1
ATOM 780 N N . ASN A 1 93 ? -0.784 8.820 16.819 1.00 86.12 93 ASN A N 1
ATOM 781 C CA . ASN A 1 93 ? 0.409 9.661 16.788 1.00 86.12 93 ASN A CA 1
ATOM 782 C C . ASN A 1 93 ? 0.209 10.842 15.829 1.00 86.12 93 ASN A C 1
ATOM 784 O O . ASN A 1 93 ? -0.492 10.729 14.818 1.00 86.12 93 ASN A O 1
ATOM 788 N N . TYR A 1 94 ? 0.900 11.958 16.074 1.00 85.06 94 TYR A N 1
ATOM 789 C CA . TYR A 1 94 ? 0.849 13.120 15.179 1.00 85.06 94 TYR A CA 1
ATOM 790 C C . TYR A 1 94 ? 1.334 12.787 13.756 1.00 85.06 94 TYR A C 1
ATOM 792 O O . TYR A 1 94 ? 0.742 13.235 12.774 1.00 85.06 94 TYR A O 1
ATOM 800 N N . LEU A 1 95 ? 2.339 11.909 13.638 1.00 87.81 95 LEU A N 1
ATOM 801 C CA . LEU A 1 95 ? 2.813 11.392 12.351 1.00 87.81 95 LEU A CA 1
ATOM 802 C C . LEU A 1 95 ? 1.689 10.697 11.567 1.00 87.81 95 LEU A C 1
ATOM 804 O O . LEU A 1 95 ? 1.507 10.962 10.382 1.00 87.81 95 LEU A O 1
ATOM 808 N N . ASN A 1 96 ? 0.883 9.869 12.234 1.00 89.00 96 ASN A N 1
ATOM 809 C CA . ASN A 1 96 ? -0.239 9.181 11.599 1.00 89.00 96 ASN A CA 1
ATOM 810 C C . ASN A 1 96 ? -1.327 10.156 11.149 1.00 89.00 96 ASN A C 1
ATOM 812 O O . ASN A 1 96 ? -1.896 9.972 10.077 1.00 89.00 96 ASN A O 1
ATOM 816 N N . LYS A 1 97 ? -1.585 11.223 11.915 1.00 87.88 97 LYS A N 1
ATOM 817 C CA . LYS A 1 97 ? -2.499 12.297 11.498 1.00 87.88 97 LYS A CA 1
ATOM 818 C C . LYS A 1 97 ? -1.996 13.012 10.246 1.00 87.88 97 LYS A C 1
ATOM 820 O O . LYS A 1 97 ? -2.790 13.271 9.345 1.00 87.88 97 LYS A O 1
ATOM 825 N N . PHE A 1 98 ? -0.700 13.310 10.175 1.00 90.56 98 PHE A N 1
ATOM 826 C CA . PHE A 1 98 ? -0.101 13.930 8.994 1.00 90.56 98 PHE A CA 1
ATOM 827 C C . PHE A 1 98 ? -0.190 13.013 7.767 1.00 90.56 98 PHE A C 1
ATOM 829 O O . PHE A 1 98 ? -0.690 13.433 6.726 1.00 90.56 98 PHE A O 1
ATOM 836 N N . LEU A 1 99 ? 0.194 11.740 7.909 1.00 91.94 99 LEU A N 1
ATOM 837 C CA . LEU A 1 99 ? 0.091 10.741 6.841 1.00 91.94 99 LEU A CA 1
ATOM 838 C C . LEU A 1 99 ? -1.357 10.519 6.383 1.00 91.94 99 LEU A C 1
ATOM 840 O O . LEU A 1 99 ? -1.611 10.402 5.188 1.00 91.94 99 LEU A O 1
ATOM 844 N N . PHE A 1 100 ? -2.314 10.503 7.312 1.00 91.56 100 PHE A N 1
ATOM 845 C CA . PHE A 1 100 ? -3.735 10.368 6.997 1.00 91.56 100 PHE A CA 1
ATOM 846 C C . PHE A 1 100 ? -4.281 11.584 6.243 1.00 91.56 100 PHE A C 1
ATOM 848 O O . PHE A 1 100 ? -5.009 11.416 5.269 1.00 91.56 100 PHE A O 1
ATOM 855 N N . LYS A 1 101 ? -3.880 12.806 6.618 1.00 89.75 101 LYS A N 1
ATOM 856 C CA . LYS A 1 101 ? -4.190 14.006 5.825 1.00 89.75 101 LYS A CA 1
ATOM 857 C C . LYS A 1 101 ? -3.565 13.938 4.432 1.00 89.75 101 LYS A C 1
ATOM 859 O O . LYS A 1 101 ? -4.239 14.258 3.463 1.00 89.75 101 LYS A O 1
ATOM 864 N N . GLY A 1 102 ? -2.312 13.490 4.331 1.00 92.38 102 GLY A N 1
ATOM 865 C CA . GLY A 1 102 ? -1.635 13.250 3.055 1.00 92.38 102 GLY A CA 1
ATOM 866 C C . GLY A 1 102 ? -2.413 12.295 2.155 1.00 92.38 102 GLY A C 1
ATOM 867 O O . GLY A 1 102 ? -2.646 12.600 0.992 1.00 92.38 102 GLY A O 1
ATOM 868 N N . PHE A 1 103 ? -2.881 11.183 2.719 1.00 90.94 103 PHE A N 1
ATOM 869 C CA . PHE A 1 103 ? -3.710 10.202 2.024 1.00 90.94 103 PHE A CA 1
ATOM 870 C C . PHE A 1 103 ? -5.033 10.797 1.510 1.00 90.94 103 PHE A C 1
ATOM 872 O O . PHE A 1 103 ? -5.398 10.532 0.371 1.00 90.94 103 PHE A O 1
ATOM 879 N N . MET A 1 104 ? -5.706 11.639 2.301 1.00 90.62 104 MET A N 1
ATOM 880 C CA . MET A 1 104 ? -6.960 12.301 1.900 1.00 90.62 104 MET A CA 1
ATOM 881 C C . MET A 1 104 ? -6.779 13.404 0.852 1.00 90.62 104 MET A C 1
ATOM 883 O O . MET A 1 104 ? -7.721 13.729 0.142 1.00 90.62 104 MET A O 1
ATOM 887 N N . MET A 1 105 ? -5.587 13.998 0.746 1.00 91.00 105 MET A N 1
ATOM 888 C CA . MET A 1 105 ? -5.303 15.013 -0.277 1.00 91.00 105 MET A CA 1
ATOM 889 C C . MET A 1 105 ? -5.133 14.415 -1.678 1.00 91.00 105 MET A C 1
ATOM 891 O O . MET A 1 105 ? -5.202 15.151 -2.662 1.00 91.00 105 MET A O 1
ATOM 895 N N . VAL A 1 106 ? -4.892 13.104 -1.791 1.00 92.12 106 VAL A N 1
ATOM 896 C CA . VAL A 1 106 ? -4.762 12.452 -3.095 1.00 92.12 106 VAL A CA 1
ATOM 897 C C . VAL A 1 106 ? -6.158 12.255 -3.693 1.00 92.12 106 VAL A C 1
ATOM 899 O O . VAL A 1 106 ? -6.967 11.542 -3.095 1.00 92.12 106 VAL A O 1
ATOM 902 N N . PRO A 1 107 ? -6.451 12.827 -4.875 1.00 90.31 107 PRO A N 1
ATOM 903 C CA . PRO A 1 107 ? -7.779 12.724 -5.465 1.00 90.31 107 PRO A CA 1
ATOM 904 C C . PRO A 1 107 ? -8.118 11.270 -5.806 1.00 90.31 107 PRO A C 1
ATOM 906 O O . PRO A 1 107 ? -7.254 10.519 -6.266 1.00 90.31 107 PRO A O 1
ATOM 909 N N . PHE A 1 108 ? -9.379 10.883 -5.611 1.00 87.94 108 PHE A N 1
ATOM 910 C CA . PHE A 1 108 ? -9.956 9.573 -5.946 1.00 87.94 108 PHE A CA 1
ATOM 911 C C . PHE A 1 108 ? -9.437 8.365 -5.155 1.00 87.94 108 PHE A C 1
ATOM 913 O O . PHE A 1 108 ? -10.073 7.313 -5.182 1.00 87.94 108 PHE A O 1
ATOM 920 N N . VAL A 1 109 ? -8.294 8.444 -4.469 1.00 90.44 109 VAL A N 1
ATOM 921 C CA . VAL A 1 109 ? -7.716 7.279 -3.777 1.00 90.44 109 VAL A CA 1
ATOM 922 C C . VAL A 1 109 ? -8.577 6.855 -2.593 1.00 90.44 109 VAL A C 1
ATOM 924 O O . VAL A 1 109 ? -8.772 5.655 -2.380 1.00 90.44 109 VAL A O 1
ATOM 927 N N . PHE A 1 110 ? -9.094 7.818 -1.831 1.00 90.06 110 PHE A N 1
ATOM 928 C CA . PHE A 1 110 ? -9.967 7.527 -0.701 1.00 90.06 110 PHE A CA 1
ATOM 929 C C . PHE A 1 110 ? -11.294 6.929 -1.171 1.00 90.06 110 PHE A C 1
ATOM 931 O O . PHE A 1 110 ? -11.697 5.874 -0.680 1.00 90.06 110 PHE A O 1
ATOM 938 N N . GLU A 1 111 ? -11.914 7.532 -2.181 1.00 90.62 111 GLU A N 1
ATOM 939 C CA . GLU A 1 111 ? -13.188 7.088 -2.732 1.00 90.62 111 GLU A CA 1
ATOM 940 C C . GLU A 1 111 ? -13.054 5.702 -3.363 1.00 90.62 111 GLU A C 1
ATOM 942 O O . GLU A 1 111 ? -13.807 4.796 -3.020 1.00 90.62 111 GLU A O 1
ATOM 947 N N . LEU A 1 112 ? -12.050 5.478 -4.218 1.00 91.81 112 LEU A N 1
ATOM 948 C CA . LEU A 1 112 ? -11.809 4.169 -4.833 1.00 91.81 112 LEU A CA 1
ATOM 949 C C . LEU A 1 112 ? -11.546 3.092 -3.785 1.00 91.81 112 LEU A C 1
ATOM 951 O O . LEU A 1 112 ? -12.017 1.964 -3.930 1.00 91.81 112 LEU A O 1
ATOM 955 N N . ARG A 1 113 ? -10.816 3.424 -2.715 1.00 91.44 113 ARG A N 1
ATOM 956 C CA . ARG A 1 113 ? -10.622 2.498 -1.602 1.00 91.44 113 ARG A CA 1
ATOM 957 C C . ARG A 1 113 ? -11.952 2.163 -0.934 1.00 91.44 113 ARG A C 1
ATOM 959 O O . ARG A 1 113 ? -12.220 0.981 -0.751 1.00 91.44 113 ARG A O 1
ATOM 966 N N . ALA A 1 114 ? -12.757 3.159 -0.575 1.00 91.25 114 ALA A N 1
ATOM 967 C CA . ALA A 1 114 ? -14.039 2.940 0.088 1.00 91.25 114 ALA A CA 1
ATOM 968 C C . ALA A 1 114 ? -14.996 2.120 -0.794 1.00 91.25 114 ALA A C 1
ATOM 970 O O . ALA A 1 114 ? -15.624 1.185 -0.306 1.00 91.25 114 ALA A O 1
ATOM 971 N N . LEU A 1 115 ? -15.028 2.393 -2.103 1.00 92.62 115 LEU A N 1
ATOM 972 C CA . LEU A 1 115 ? -15.794 1.626 -3.087 1.00 92.62 115 LEU A CA 1
ATOM 973 C C . LEU A 1 115 ? -15.343 0.164 -3.157 1.00 92.62 115 LEU A C 1
ATOM 975 O O . LEU A 1 115 ? -16.179 -0.737 -3.154 1.00 92.62 115 LEU A O 1
ATOM 979 N N . MET A 1 116 ? -14.031 -0.087 -3.208 1.00 91.19 116 MET A N 1
ATOM 980 C CA . MET A 1 116 ? -13.483 -1.447 -3.202 1.00 91.19 116 MET A CA 1
ATOM 981 C C . MET A 1 116 ? -13.688 -2.163 -1.864 1.00 91.19 116 MET A C 1
ATOM 983 O O . MET A 1 116 ? -13.928 -3.363 -1.832 1.00 91.19 116 MET A O 1
ATOM 987 N N . ASP A 1 117 ? -13.589 -1.468 -0.738 1.00 90.56 117 ASP A N 1
ATOM 988 C CA . ASP A 1 117 ? -13.836 -2.096 0.556 1.00 90.56 117 ASP A CA 1
ATOM 989 C C . ASP A 1 117 ? -15.349 -2.432 0.687 1.00 90.56 117 ASP A C 1
ATOM 991 O O . ASP A 1 117 ? -15.674 -3.523 1.150 1.00 90.56 117 ASP A O 1
ATOM 995 N N . TRP A 1 118 ? -16.265 -1.593 0.174 1.00 93.25 118 TRP A N 1
ATOM 996 C CA . TRP A 1 118 ? -17.719 -1.851 0.135 1.00 93.25 118 TRP A CA 1
ATOM 997 C C . TRP A 1 118 ? -18.108 -3.015 -0.786 1.00 93.25 118 TRP A C 1
ATOM 999 O O . TRP A 1 118 ? -18.782 -3.942 -0.353 1.00 93.25 118 TRP A O 1
ATOM 1009 N N . MET A 1 119 ? -17.655 -3.005 -2.044 1.00 91.44 119 MET A N 1
ATOM 1010 C CA . MET A 1 119 ? -18.042 -4.010 -3.047 1.00 91.44 119 MET A CA 1
ATOM 1011 C C . MET A 1 119 ? -17.605 -5.445 -2.680 1.00 91.44 119 MET A C 1
ATOM 1013 O O . MET A 1 119 ? -18.241 -6.403 -3.111 1.00 91.44 119 MET A O 1
ATOM 1017 N N . TRP A 1 120 ? -16.516 -5.613 -1.916 1.00 88.00 120 TRP A N 1
ATOM 1018 C CA . TRP A 1 120 ? -15.952 -6.931 -1.569 1.00 88.00 120 TRP A CA 1
ATOM 1019 C C . TRP A 1 120 ? -16.168 -7.343 -0.107 1.00 88.00 120 TRP A C 1
ATOM 1021 O O . TRP A 1 120 ? -15.712 -8.423 0.286 1.00 88.00 120 TRP A O 1
ATOM 1031 N N . THR A 1 121 ? -16.864 -6.523 0.682 1.00 88.75 121 THR A N 1
ATOM 1032 C CA . THR A 1 121 ? -17.277 -6.849 2.052 1.00 88.75 121 THR A CA 1
ATOM 1033 C C . THR A 1 121 ? -18.756 -7.211 2.062 1.00 88.75 121 THR A C 1
ATOM 1035 O O . THR A 1 121 ? -19.577 -6.488 1.509 1.00 88.75 121 THR A O 1
ATOM 1038 N N . ASP A 1 122 ? -19.112 -8.306 2.732 1.00 88.12 122 ASP A N 1
ATOM 1039 C CA . ASP A 1 122 ? -20.511 -8.697 2.900 1.00 88.12 122 ASP A CA 1
ATOM 1040 C C . ASP A 1 122 ? -21.187 -7.725 3.894 1.00 88.12 122 ASP A C 1
ATOM 1042 O O . ASP A 1 122 ? -21.094 -7.886 5.111 1.00 88.12 122 ASP A O 1
ATOM 1046 N N . THR A 1 123 ? -21.810 -6.662 3.375 1.00 89.00 123 THR A N 1
ATOM 1047 C CA . THR A 1 123 ? -22.506 -5.622 4.150 1.00 89.00 123 THR A CA 1
ATOM 1048 C C . THR A 1 123 ? -23.927 -5.414 3.637 1.00 89.00 123 THR A C 1
ATOM 1050 O O . THR A 1 123 ? -24.193 -5.515 2.443 1.00 89.00 123 THR A O 1
ATOM 1053 N N . SER A 1 124 ? -24.853 -5.100 4.543 1.00 92.75 124 SER A N 1
ATOM 1054 C CA . SER A 1 124 ? -26.229 -4.724 4.199 1.00 92.75 124 SER A CA 1
ATOM 1055 C C . SER A 1 124 ? -26.389 -3.225 3.919 1.00 92.75 124 SER A C 1
ATOM 1057 O O . SER A 1 124 ? -27.486 -2.782 3.585 1.00 92.75 124 SER A O 1
ATOM 1059 N N . MET A 1 125 ? -25.332 -2.424 4.101 1.00 92.81 125 MET A N 1
ATOM 1060 C CA . MET A 1 125 ? -25.378 -0.974 3.897 1.00 92.81 125 MET A CA 1
ATOM 1061 C C . MET A 1 125 ? -25.366 -0.613 2.412 1.00 92.81 125 MET A C 1
ATOM 1063 O O . MET A 1 125 ? -24.616 -1.189 1.617 1.00 92.81 125 MET A O 1
ATOM 1067 N N . THR A 1 126 ? -26.149 0.406 2.049 1.00 94.81 126 THR A N 1
ATOM 1068 C CA . THR A 1 126 ? -26.069 1.000 0.713 1.00 94.81 126 THR A CA 1
ATOM 1069 C C . THR A 1 126 ? -24.724 1.701 0.522 1.00 94.81 126 THR A C 1
ATOM 1071 O O . THR A 1 126 ? -24.058 2.080 1.488 1.00 94.81 126 THR A O 1
ATOM 1074 N N . LEU A 1 127 ? -24.328 1.910 -0.735 1.00 93.25 127 LEU A N 1
ATOM 1075 C CA . LEU A 1 127 ? -23.068 2.575 -1.053 1.00 93.25 127 LEU A CA 1
ATOM 1076 C C . LEU A 1 127 ? -22.957 3.969 -0.415 1.00 93.25 127 LEU A C 1
ATOM 1078 O O . LEU A 1 127 ? -21.916 4.334 0.127 1.00 93.25 127 LEU A O 1
ATOM 1082 N N . TRP A 1 128 ? -24.038 4.746 -0.458 1.00 94.12 128 TRP A N 1
ATOM 1083 C CA . TRP A 1 128 ? -24.062 6.098 0.097 1.00 94.12 128 TRP A CA 1
ATOM 1084 C C . TRP A 1 128 ? -23.929 6.104 1.617 1.00 94.12 128 TRP A C 1
ATOM 1086 O O . TRP A 1 128 ? -23.255 6.973 2.167 1.00 94.12 128 TRP A O 1
ATOM 1096 N N . ASP A 1 129 ? -24.533 5.131 2.296 1.00 94.56 129 ASP A N 1
ATOM 1097 C CA . ASP A 1 129 ? -24.406 5.003 3.748 1.00 94.56 129 ASP A CA 1
ATOM 1098 C C . ASP A 1 129 ? -23.000 4.546 4.145 1.00 94.56 129 ASP A C 1
ATOM 1100 O O . ASP A 1 129 ? -22.466 5.004 5.154 1.00 94.56 129 ASP A O 1
ATOM 1104 N N . TRP A 1 130 ? -22.373 3.690 3.332 1.00 94.56 130 TRP A N 1
ATOM 1105 C CA . TRP A 1 130 ? -20.985 3.280 3.528 1.00 94.56 130 TRP A CA 1
ATOM 1106 C C . TRP A 1 130 ? -20.017 4.461 3.407 1.00 94.56 130 TRP A C 1
ATOM 1108 O O . TRP A 1 130 ? -19.184 4.663 4.288 1.00 94.56 130 TRP A O 1
ATOM 1118 N N . LEU A 1 131 ? -20.157 5.278 2.356 1.00 93.75 131 LEU A N 1
ATOM 1119 C CA . LEU A 1 131 ? -19.330 6.475 2.170 1.00 93.75 131 LEU A CA 1
ATOM 1120 C C . LEU A 1 131 ? -19.500 7.463 3.331 1.00 93.75 131 LEU A C 1
ATOM 1122 O O . LEU A 1 131 ? -18.508 7.908 3.901 1.00 93.75 131 LEU A O 1
ATOM 1126 N N . LYS A 1 132 ? -20.743 7.720 3.764 1.00 94.31 132 LYS A N 1
ATOM 1127 C CA . LYS A 1 132 ? -21.008 8.563 4.942 1.00 94.31 132 LYS A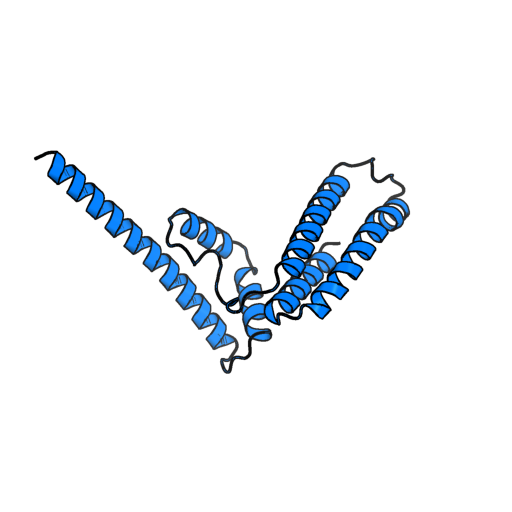 CA 1
ATOM 1128 C C . LYS A 1 132 ? -20.337 8.026 6.207 1.00 94.31 132 LYS A C 1
ATOM 1130 O O . LYS A 1 132 ? -19.823 8.806 7.003 1.00 94.31 132 LYS A O 1
ATOM 1135 N N . MET A 1 133 ? -20.359 6.710 6.419 1.00 94.62 133 MET A N 1
ATOM 1136 C CA . MET A 1 133 ? -19.722 6.080 7.577 1.00 94.62 133 MET A CA 1
ATOM 1137 C C . MET A 1 133 ? -18.199 6.273 7.556 1.00 94.62 133 MET A C 1
ATOM 1139 O O . MET A 1 133 ? -17.631 6.670 8.574 1.00 94.62 133 MET A O 1
ATOM 1143 N N . GLU A 1 134 ? -17.552 6.069 6.405 1.00 93.00 134 GLU A N 1
ATOM 1144 C CA . GLU A 1 134 ? -16.109 6.297 6.234 1.00 93.00 134 GLU A CA 1
ATOM 1145 C C . GLU A 1 134 ? -15.726 7.775 6.434 1.00 93.00 134 GLU A C 1
ATOM 1147 O O . GLU A 1 134 ? -14.728 8.068 7.098 1.00 93.00 134 GLU A O 1
ATOM 1152 N N . ASP A 1 135 ? -16.545 8.716 5.954 1.00 92.56 135 ASP A N 1
ATOM 1153 C CA . ASP A 1 135 ? -16.335 10.153 6.173 1.00 92.56 135 ASP A CA 1
ATOM 1154 C C . ASP A 1 135 ? -16.420 10.518 7.663 1.00 92.56 135 ASP A C 1
ATOM 1156 O O . ASP A 1 135 ? -15.534 11.181 8.213 1.00 92.56 135 ASP A O 1
ATOM 1160 N N . ILE A 1 136 ? -17.457 10.039 8.358 1.00 94.38 136 ILE A N 1
ATOM 1161 C CA . ILE A 1 136 ? -17.616 10.245 9.805 1.00 94.38 136 ILE A CA 1
ATOM 1162 C C . ILE A 1 136 ? -16.427 9.639 10.558 1.00 94.38 136 ILE A C 1
ATOM 1164 O O . ILE A 1 136 ? -15.870 10.277 11.457 1.00 94.38 136 ILE A O 1
ATOM 1168 N N . TYR A 1 137 ? -15.995 8.435 10.177 1.00 92.50 137 TYR A N 1
ATOM 1169 C CA . TYR A 1 137 ? -14.829 7.782 10.763 1.00 92.50 137 TYR A CA 1
ATOM 1170 C C . TYR A 1 137 ? -13.556 8.624 10.584 1.00 92.50 137 TYR A C 1
ATOM 1172 O O . TYR A 1 137 ? -12.814 8.841 11.550 1.00 92.50 137 TYR A O 1
ATOM 1180 N N . ALA A 1 138 ? -13.327 9.163 9.384 1.00 91.56 138 ALA A N 1
ATOM 1181 C CA . ALA A 1 138 ? -12.195 10.035 9.094 1.00 91.56 138 ALA A CA 1
ATOM 1182 C C . ALA A 1 138 ? -12.217 11.317 9.946 1.00 91.56 138 ALA A C 1
ATOM 1184 O O . ALA A 1 138 ? -11.181 11.707 10.500 1.00 91.56 138 ALA A O 1
ATOM 1185 N N . HIS A 1 139 ? -13.386 11.941 10.112 1.00 92.19 139 HIS A N 1
ATOM 1186 C CA . HIS A 1 139 ? -13.558 13.119 10.964 1.00 92.19 139 HIS A CA 1
ATOM 1187 C C . HIS A 1 139 ? -13.277 12.819 12.442 1.00 92.19 139 HIS A C 1
ATOM 1189 O O . HIS A 1 139 ? -12.497 13.532 13.084 1.00 92.19 139 HIS A O 1
ATOM 1195 N N . ILE A 1 140 ? -13.849 11.738 12.979 1.00 92.31 140 ILE A N 1
ATOM 1196 C CA . ILE A 1 140 ? -13.644 11.329 14.375 1.00 92.31 140 ILE A CA 1
ATOM 1197 C C . ILE A 1 140 ? -12.170 11.019 14.637 1.00 92.31 140 ILE A C 1
ATOM 1199 O O . ILE A 1 140 ? -11.630 11.439 15.662 1.00 92.31 140 ILE A O 1
ATOM 1203 N N . PHE A 1 141 ? -11.488 10.338 13.712 1.00 90.94 141 PHE A N 1
ATOM 1204 C CA . PHE A 1 141 ? -10.066 10.034 13.853 1.00 90.94 141 PHE A CA 1
ATOM 1205 C C . PHE A 1 141 ? -9.219 11.310 13.994 1.00 90.94 141 PHE A C 1
ATOM 1207 O O . PHE A 1 141 ? -8.384 11.411 14.897 1.00 90.94 141 PHE A O 1
ATOM 1214 N N . GLN A 1 142 ? -9.461 12.321 13.154 1.00 89.12 142 GLN A N 1
ATOM 1215 C CA . GLN A 1 142 ? -8.712 13.581 13.207 1.00 89.12 142 GLN A CA 1
ATOM 1216 C C . GLN A 1 142 ? -8.936 14.356 14.512 1.00 89.12 142 GLN A C 1
ATOM 1218 O O . GLN A 1 142 ? -7.976 14.927 15.052 1.00 89.12 142 GLN A O 1
ATOM 1223 N N . LEU A 1 143 ? -10.176 14.362 15.013 1.00 89.94 143 LEU A N 1
ATOM 1224 C CA . LEU A 1 143 ? -10.528 14.964 16.299 1.00 89.94 143 LEU A CA 1
ATOM 1225 C C . LEU A 1 143 ? -9.852 14.218 17.447 1.00 89.94 143 LEU A C 1
ATOM 1227 O O . LEU A 1 143 ? -9.160 14.838 18.252 1.00 89.94 143 LEU A O 1
ATOM 1231 N N . LYS A 1 144 ? -9.957 12.885 17.472 1.00 89.25 144 LYS A N 1
ATOM 1232 C CA . LYS A 1 144 ? -9.390 12.043 18.530 1.00 89.25 144 LYS A CA 1
ATOM 1233 C C . LYS A 1 144 ? -7.883 12.240 18.682 1.00 89.25 144 LYS A C 1
ATOM 1235 O O . LYS A 1 144 ? -7.417 12.426 19.804 1.00 89.25 144 LYS A O 1
ATOM 1240 N N . VAL A 1 145 ? -7.129 12.259 17.578 1.00 89.12 145 VAL A N 1
ATOM 1241 C CA . VAL A 1 145 ? -5.677 12.523 17.625 1.00 89.12 145 VAL A CA 1
ATOM 1242 C C . VAL A 1 145 ? -5.384 13.945 18.118 1.00 89.12 145 VAL A C 1
ATOM 1244 O O . VAL A 1 145 ? -4.432 14.153 18.864 1.00 89.12 145 VAL A O 1
ATOM 1247 N N . GLY A 1 146 ? -6.205 14.930 17.731 1.00 86.94 146 GLY A N 1
ATOM 1248 C CA . GLY A 1 146 ? -6.079 16.302 18.231 1.00 86.94 146 GLY A CA 1
ATOM 1249 C C . GLY A 1 146 ? -6.267 16.399 19.747 1.00 86.94 146 GLY A C 1
ATOM 1250 O O . GLY A 1 146 ? -5.447 17.011 20.425 1.00 86.94 146 GLY A O 1
ATOM 1251 N N . THR A 1 147 ? -7.304 15.753 20.280 1.00 87.44 147 THR A N 1
ATOM 1252 C CA . THR A 1 147 ? -7.601 15.755 21.717 1.00 87.44 147 THR A CA 1
ATOM 1253 C C . THR A 1 147 ? -6.522 15.046 22.535 1.00 87.44 147 THR A C 1
ATOM 1255 O O . THR A 1 147 ? -6.111 15.574 23.562 1.00 87.44 147 THR A O 1
ATOM 1258 N N . ILE A 1 148 ? -6.030 13.884 22.087 1.00 87.06 148 ILE A N 1
ATOM 1259 C CA . ILE A 1 148 ? -4.972 13.141 22.800 1.00 87.06 148 ILE A CA 1
ATOM 1260 C C . ILE A 1 148 ? -3.707 13.992 22.926 1.00 87.06 148 ILE A C 1
ATOM 1262 O O . ILE A 1 148 ? -3.159 14.122 24.016 1.00 87.06 148 ILE A O 1
ATOM 1266 N N . HIS A 1 149 ? -3.296 14.633 21.833 1.00 83.69 149 HIS A N 1
ATOM 1267 C CA . HIS A 1 149 ? -2.121 15.497 21.839 1.00 83.69 149 HIS A CA 1
ATOM 1268 C C . HIS A 1 149 ? -2.292 16.708 22.767 1.00 83.69 149 HIS A C 1
ATOM 1270 O O . HIS A 1 149 ? -1.353 17.111 23.447 1.00 83.69 149 HIS A O 1
ATOM 1276 N N . PHE A 1 150 ? -3.486 17.307 22.806 1.00 83.88 150 PHE A N 1
ATOM 1277 C CA . PHE A 1 150 ? -3.762 18.410 23.726 1.00 83.88 150 PHE A CA 1
ATOM 1278 C C . PHE A 1 150 ? -3.613 17.972 25.189 1.00 83.88 150 PHE A C 1
ATOM 1280 O O . PHE A 1 150 ? -2.948 18.655 25.963 1.00 83.88 150 PHE A O 1
ATOM 1287 N N . ILE A 1 151 ? -4.157 16.805 25.547 1.00 84.19 151 ILE A N 1
ATOM 1288 C CA . ILE A 1 151 ? -4.040 16.244 26.900 1.00 84.19 151 ILE A CA 1
ATOM 1289 C C . ILE A 1 151 ? -2.569 16.010 27.264 1.00 84.19 151 ILE A C 1
ATOM 1291 O O . ILE A 1 151 ? -2.128 16.445 28.325 1.00 84.19 151 ILE A O 1
ATOM 1295 N N . GLU A 1 152 ? -1.794 15.393 26.375 1.00 84.06 152 GLU A N 1
ATOM 1296 C CA . GLU A 1 152 ? -0.371 15.117 26.601 1.00 84.06 152 GLU A CA 1
ATOM 1297 C C . GLU A 1 152 ? 0.443 16.406 26.803 1.00 84.06 152 GLU A C 1
ATOM 1299 O O . GLU A 1 152 ? 1.250 16.498 27.728 1.00 84.06 152 GLU A O 1
ATOM 1304 N N . LEU A 1 153 ? 0.163 17.449 26.014 1.00 81.94 153 LEU A N 1
ATOM 1305 C CA . LEU A 1 153 ? 0.801 18.757 26.164 1.00 81.94 153 LEU A CA 1
ATOM 1306 C C . LEU A 1 153 ? 0.444 19.420 27.504 1.00 81.94 153 LEU A C 1
ATOM 1308 O O . LEU A 1 153 ? 1.329 19.927 28.191 1.00 81.94 153 LEU A O 1
ATOM 1312 N N . THR A 1 154 ? -0.836 19.395 27.894 1.00 81.75 154 THR A N 1
ATOM 1313 C CA . THR A 1 154 ? -1.281 19.968 29.177 1.00 81.75 154 THR A CA 1
ATOM 1314 C C . THR A 1 154 ? -0.696 19.224 30.372 1.00 81.75 154 THR A C 1
ATOM 1316 O O . THR A 1 154 ? -0.246 19.869 31.313 1.00 81.75 154 THR A O 1
ATOM 1319 N N . SER A 1 155 ? -0.628 17.890 30.314 1.00 82.12 155 SER A N 1
ATOM 1320 C CA . SER A 1 155 ? -0.026 17.066 31.363 1.00 82.12 155 SER A CA 1
ATOM 1321 C C . SER A 1 155 ? 1.465 17.359 31.515 1.00 82.12 155 SER A C 1
ATOM 1323 O O . SER A 1 155 ? 1.932 17.545 32.632 1.00 82.12 155 SER A O 1
ATOM 1325 N N . ASN A 1 156 ? 2.207 17.444 30.407 1.00 82.44 156 ASN A N 1
ATOM 1326 C CA . ASN A 1 156 ? 3.638 17.748 30.434 1.00 82.44 156 ASN A CA 1
ATOM 1327 C C . ASN A 1 156 ? 3.917 19.163 30.953 1.00 82.44 156 ASN A C 1
ATOM 1329 O O . ASN A 1 156 ? 4.844 19.355 31.734 1.00 82.44 156 ASN A O 1
ATOM 1333 N N . LEU A 1 157 ? 3.095 20.146 30.572 1.00 81.88 157 LEU A N 1
ATOM 1334 C CA . LEU A 1 157 ? 3.216 21.514 31.077 1.00 81.88 157 LEU A CA 1
ATOM 1335 C C . LEU A 1 157 ? 2.960 21.583 32.589 1.00 81.88 157 LEU A C 1
ATOM 1337 O O . LEU A 1 157 ? 3.721 22.227 33.305 1.00 81.88 157 LEU A O 1
ATOM 1341 N N . LEU A 1 158 ? 1.923 20.894 33.076 1.00 81.88 158 LEU A N 1
ATOM 1342 C CA . LEU A 1 158 ? 1.620 20.786 34.507 1.00 81.88 158 LEU A CA 1
ATOM 1343 C C . LEU A 1 158 ? 2.768 20.135 35.281 1.00 81.88 158 LEU A C 1
ATOM 1345 O O . LEU A 1 158 ? 3.142 20.631 36.336 1.00 81.88 158 LEU A O 1
ATOM 1349 N N . LEU A 1 159 ? 3.363 19.072 34.741 1.00 78.62 159 LEU A N 1
ATOM 1350 C CA . LEU A 1 159 ? 4.489 18.368 35.359 1.00 78.62 159 LEU A CA 1
ATOM 1351 C C . LEU A 1 159 ? 5.742 19.251 35.441 1.00 78.62 159 LEU A C 1
ATOM 1353 O O . LEU A 1 159 ? 6.414 19.274 36.466 1.00 78.62 159 LEU A O 1
ATOM 1357 N N . VAL A 1 160 ? 6.027 20.025 34.389 1.00 78.69 160 VAL A N 1
ATOM 1358 C CA . VAL A 1 160 ? 7.121 21.009 34.384 1.00 78.69 160 VAL A CA 1
ATOM 1359 C C . VAL A 1 160 ? 6.863 22.120 35.398 1.00 78.69 160 VAL A C 1
ATOM 1361 O O . VAL A 1 160 ? 7.770 22.481 36.140 1.00 78.69 160 VAL A O 1
ATOM 1364 N N . LEU A 1 161 ? 5.631 22.629 35.478 1.00 82.81 161 LEU A N 1
ATOM 1365 C CA . LEU A 1 161 ? 5.253 23.614 36.490 1.00 82.81 161 LEU A CA 1
ATOM 1366 C C . LEU A 1 161 ? 5.420 23.046 37.908 1.00 82.81 161 LEU A C 1
ATOM 1368 O O . LEU A 1 161 ? 6.008 23.713 38.746 1.00 82.81 161 LEU A O 1
ATOM 1372 N N . MET A 1 162 ? 4.994 21.806 38.166 1.00 80.56 162 MET A N 1
ATOM 1373 C CA . MET A 1 162 ? 5.162 21.141 39.468 1.00 80.56 162 MET A CA 1
ATOM 1374 C C . MET A 1 162 ? 6.621 20.854 39.849 1.00 80.56 162 MET A C 1
ATOM 1376 O O . MET A 1 162 ? 6.897 20.654 41.021 1.00 80.56 162 MET A O 1
ATOM 1380 N N . LEU A 1 163 ? 7.545 20.782 38.888 1.00 80.31 163 LEU A N 1
ATOM 1381 C CA . LEU A 1 163 ? 8.980 20.625 39.161 1.00 80.31 163 LEU A CA 1
ATOM 1382 C C . LEU A 1 163 ? 9.695 21.968 39.378 1.00 80.31 163 LEU A C 1
ATOM 1384 O O . LEU A 1 163 ? 10.825 21.982 39.860 1.00 80.31 163 LEU A O 1
ATOM 1388 N N . LEU A 1 164 ? 9.068 23.078 38.980 1.00 77.94 164 LEU A N 1
ATOM 1389 C CA . LEU A 1 164 ? 9.619 24.431 39.085 1.00 77.94 164 LEU A CA 1
ATOM 1390 C C . LEU A 1 164 ? 9.173 25.179 40.357 1.00 77.94 164 LEU A C 1
ATOM 1392 O O . LEU A 1 164 ? 9.733 26.239 40.637 1.00 77.94 164 LEU A O 1
ATOM 1396 N N . PHE A 1 165 ? 8.208 24.642 41.112 1.00 77.31 165 PHE A N 1
ATOM 1397 C CA . PHE A 1 165 ? 7.718 25.161 42.397 1.00 77.31 165 PHE A CA 1
ATOM 1398 C C . PHE A 1 165 ? 7.880 24.113 43.497 1.00 77.31 165 PHE A C 1
ATOM 1400 O O . PHE A 1 165 ? 8.167 24.522 44.644 1.00 77.31 165 PHE A O 1
#

Secondary structure (DSSP, 8-state):
-HHHHHHHHHHHHHHHHTT-HHHHHHHHHHHHHHHHHIIIIIHHHHH-S-GGG-HHHHHHHHHHHHHHHHHHHHHHH---S---S-GGGSS--HHHHHHHHHHHHSTTHHHHHHHHHHHHS---S-HHHHHHHHHHHHHHHHHHHHHHHHHHHHHHHHHHHHHH-

Sequence (165 aa):
MLILQFALIVVDRTLYLRKFILGKIVFQFLLVFGVHAWMFFILPAVTERQFNAAVYPQIWYWVKCVYLLLSAYQIRSGYPTRILGNFLCKNYNYLNKFLFKGFMMVPFVFELRALMDWMWTDTSMTLWDWLKMEDIYAHIFQLKVGTIHFIELTSNLLLVLMLLF